Protein AF-A0A1W6B8W8-F1 (afdb_monomer_lite)

Structure (mmCIF, N/CA/C/O backbone):
data_AF-A0A1W6B8W8-F1
#
_entry.id   AF-A0A1W6B8W8-F1
#
loop_
_atom_site.group_PDB
_atom_site.id
_atom_site.type_symbol
_atom_site.label_atom_id
_atom_site.label_alt_id
_atom_site.label_comp_id
_atom_site.label_asym_id
_atom_site.label_entity_id
_atom_site.label_seq_id
_atom_site.pdbx_PDB_ins_code
_atom_site.Cartn_x
_atom_site.Cartn_y
_atom_site.Cartn_z
_atom_site.occupancy
_atom_site.B_iso_or_equiv
_atom_site.auth_seq_id
_atom_site.auth_comp_id
_atom_site.auth_asym_id
_atom_site.auth_atom_id
_atom_site.pdbx_PDB_model_num
ATOM 1 N N . MET A 1 1 ? -15.973 -15.545 9.897 1.00 48.28 1 MET A N 1
ATOM 2 C CA . MET A 1 1 ? -16.207 -14.155 9.452 1.00 48.28 1 MET A CA 1
ATOM 3 C C . MET A 1 1 ? -15.576 -14.072 8.077 1.00 48.28 1 MET A C 1
ATOM 5 O O . MET A 1 1 ? -14.405 -14.411 7.986 1.00 48.28 1 MET A O 1
ATOM 9 N N . ASP A 1 2 ? -16.343 -13.807 7.020 1.00 48.59 2 ASP A N 1
ATOM 10 C CA . ASP A 1 2 ? -15.779 -13.751 5.665 1.00 48.59 2 ASP A CA 1
ATOM 11 C C . ASP A 1 2 ? -14.979 -12.451 5.438 1.00 48.59 2 ASP A C 1
ATOM 13 O O . ASP A 1 2 ? -15.160 -11.458 6.153 1.00 48.59 2 ASP A O 1
ATOM 17 N N . LEU A 1 3 ? -14.070 -12.478 4.457 1.00 50.94 3 LEU A N 1
ATOM 18 C CA . LEU A 1 3 ? -13.176 -11.369 4.100 1.00 50.94 3 LEU A CA 1
ATOM 19 C C . LEU A 1 3 ? -13.960 -10.084 3.762 1.00 50.94 3 LEU A C 1
ATOM 21 O O . LEU A 1 3 ? -13.558 -8.987 4.136 1.00 50.94 3 LEU A O 1
ATOM 25 N N . LEU A 1 4 ? -15.131 -10.219 3.130 1.00 56.22 4 LEU A N 1
ATOM 26 C CA . LEU A 1 4 ? -16.011 -9.108 2.746 1.00 56.22 4 LEU A CA 1
ATOM 27 C C . LEU A 1 4 ? -16.617 -8.387 3.958 1.00 56.22 4 LEU A C 1
ATOM 29 O O . LEU A 1 4 ? -16.705 -7.159 3.988 1.00 56.22 4 LEU A O 1
ATOM 33 N N . THR A 1 5 ? -17.022 -9.139 4.976 1.00 55.16 5 THR A N 1
ATOM 34 C CA . THR A 1 5 ? -17.569 -8.616 6.230 1.00 55.16 5 THR A CA 1
ATOM 35 C C . THR A 1 5 ? -16.480 -7.915 7.036 1.00 55.16 5 THR A C 1
ATOM 37 O O . THR A 1 5 ? -16.725 -6.860 7.624 1.00 55.16 5 THR A O 1
ATOM 40 N N . PHE A 1 6 ? -15.261 -8.456 7.015 1.00 55.84 6 PHE A N 1
ATOM 41 C CA . PHE A 1 6 ? -14.096 -7.861 7.664 1.00 55.84 6 PHE A CA 1
ATOM 42 C C . PHE A 1 6 ? -13.678 -6.536 7.000 1.00 55.84 6 PHE A C 1
ATOM 44 O O . PHE A 1 6 ? -13.584 -5.512 7.683 1.00 55.84 6 PHE A O 1
ATOM 51 N N . LEU A 1 7 ? -13.572 -6.514 5.665 1.00 60.78 7 LEU A N 1
ATOM 52 C CA . LEU A 1 7 ? -13.282 -5.311 4.875 1.00 60.78 7 LEU A CA 1
ATOM 53 C C . LEU A 1 7 ? -14.327 -4.206 5.092 1.00 60.78 7 LEU A C 1
ATOM 55 O O . LEU A 1 7 ? -13.969 -3.038 5.231 1.00 60.78 7 LEU A O 1
ATOM 59 N N . ARG A 1 8 ? -15.618 -4.554 5.204 1.00 63.81 8 ARG A N 1
ATOM 60 C CA . ARG A 1 8 ? -16.693 -3.579 5.474 1.00 63.81 8 ARG A CA 1
ATOM 61 C C . ARG A 1 8 ? -16.568 -2.909 6.842 1.00 63.81 8 ARG A C 1
ATOM 63 O O . ARG A 1 8 ? -16.759 -1.699 6.941 1.00 63.81 8 ARG A O 1
ATOM 70 N N . ILE A 1 9 ? -16.251 -3.666 7.893 1.00 62.38 9 ILE A N 1
ATOM 71 C CA . ILE A 1 9 ? -16.093 -3.119 9.253 1.00 62.38 9 ILE A CA 1
ATOM 72 C C . ILE A 1 9 ? -14.880 -2.187 9.312 1.00 62.38 9 ILE A C 1
ATOM 74 O O . ILE A 1 9 ? -14.945 -1.105 9.899 1.00 62.38 9 ILE A O 1
ATOM 78 N N . PHE A 1 10 ? -13.784 -2.585 8.671 1.00 71.81 10 PHE A N 1
ATOM 79 C CA . PHE A 1 10 ? -12.569 -1.787 8.598 1.00 71.81 10 PHE A CA 1
ATOM 80 C C . PHE A 1 10 ? -12.755 -0.500 7.777 1.00 71.81 10 PHE A C 1
ATOM 82 O O . PHE A 1 10 ? -12.377 0.573 8.244 1.00 71.81 10 PHE A O 1
ATOM 89 N N . HIS A 1 11 ? -13.418 -0.576 6.622 1.00 73.69 11 HIS A N 1
ATOM 90 C CA . HIS A 1 11 ? -13.757 0.582 5.791 1.00 73.69 11 HIS A CA 1
ATOM 91 C C . HIS A 1 11 ? -14.532 1.650 6.579 1.00 73.69 11 HIS A C 1
ATOM 93 O O . HIS A 1 11 ? -14.208 2.838 6.523 1.00 73.69 11 HIS A O 1
ATOM 99 N N . VAL A 1 12 ? -15.510 1.233 7.394 1.00 77.31 12 VAL A N 1
ATOM 100 C CA . VAL A 1 12 ? -16.237 2.148 8.288 1.00 77.31 12 VAL A CA 1
ATOM 101 C C . VAL A 1 12 ? -15.289 2.783 9.307 1.00 77.31 12 VAL A C 1
ATOM 103 O O . VAL A 1 12 ? -15.322 3.997 9.494 1.00 77.31 12 VAL A O 1
ATOM 106 N N . LEU A 1 13 ? -14.408 2.000 9.936 1.00 81.00 13 LEU A N 1
ATOM 107 C CA . LEU A 1 13 ? -13.454 2.531 10.913 1.00 81.00 13 LEU A CA 1
ATOM 108 C C . LEU A 1 13 ? -12.486 3.537 10.284 1.00 81.00 13 LEU A C 1
ATOM 110 O O . LEU A 1 13 ? -12.304 4.611 10.852 1.00 81.00 13 LEU A O 1
ATOM 114 N N . PHE A 1 14 ? -11.917 3.239 9.115 1.00 86.69 14 PHE A N 1
ATOM 115 C CA . PHE A 1 14 ? -11.006 4.145 8.415 1.00 86.69 14 PHE A CA 1
ATOM 116 C C . PHE A 1 14 ? -11.683 5.487 8.105 1.00 86.69 14 PHE A C 1
ATOM 118 O O . PHE A 1 14 ? -11.134 6.541 8.422 1.00 86.69 14 PHE A O 1
ATOM 125 N N . LYS A 1 15 ? -12.926 5.455 7.603 1.00 85.94 15 LYS A N 1
ATOM 126 C CA . LYS A 1 15 ? -13.726 6.656 7.309 1.00 85.94 15 LYS A CA 1
ATOM 127 C C . LYS A 1 15 ? -14.048 7.512 8.532 1.00 85.94 15 LYS A C 1
ATOM 129 O O . LYS A 1 15 ? -14.209 8.720 8.393 1.00 85.94 15 LYS A O 1
ATOM 134 N N . THR A 1 16 ? -14.152 6.909 9.717 1.00 86.88 16 THR A N 1
ATOM 135 C CA . THR A 1 16 ? -14.433 7.649 10.963 1.00 86.88 16 THR A CA 1
ATOM 136 C C . THR A 1 16 ? -13.213 8.359 11.548 1.00 86.88 16 THR A C 1
ATOM 138 O O . THR A 1 16 ? -13.361 9.183 12.450 1.00 86.88 16 THR A O 1
ATOM 141 N N . LEU A 1 17 ? -12.003 8.051 11.070 1.00 89.62 17 LEU A N 1
ATOM 142 C CA . LEU A 1 17 ? -10.793 8.732 11.522 1.00 89.62 17 LEU A CA 1
ATOM 143 C C . LEU A 1 17 ? -10.728 10.153 10.939 1.00 89.62 17 LEU A C 1
ATOM 145 O O . LEU A 1 17 ? -11.156 10.355 9.803 1.00 89.62 17 LEU A O 1
ATOM 149 N N . PRO A 1 18 ? -10.135 11.130 11.648 1.00 91.69 18 PRO A N 1
ATOM 150 C CA . PRO A 1 18 ? -9.820 12.431 11.064 1.00 91.69 18 PRO A CA 1
ATOM 151 C C . PRO A 1 18 ? -8.978 12.284 9.792 1.00 91.69 18 PRO A C 1
ATOM 153 O O . PRO A 1 18 ? -8.102 11.419 9.730 1.00 91.69 18 PRO A O 1
ATOM 156 N N . GLU A 1 19 ? -9.187 13.149 8.802 1.00 90.44 19 GLU A N 1
ATOM 157 C CA . GLU A 1 19 ? -8.468 13.094 7.520 1.00 90.44 19 GLU A CA 1
ATOM 158 C C . GLU A 1 19 ? -6.941 13.129 7.692 1.00 90.44 19 GLU A C 1
ATOM 160 O O . GLU A 1 19 ? -6.217 12.399 7.018 1.00 90.44 19 GLU A O 1
ATOM 165 N N . GLU A 1 20 ? -6.442 13.904 8.655 1.00 93.75 20 GLU A N 1
ATOM 166 C CA . GLU A 1 20 ? -5.023 13.922 9.022 1.00 93.75 20 GLU A CA 1
ATOM 167 C C . GLU A 1 20 ? -4.512 12.524 9.422 1.00 93.75 20 GLU A C 1
ATOM 169 O O . GLU A 1 20 ? -3.428 12.104 9.023 1.00 93.75 20 GLU A O 1
ATOM 174 N N . LYS A 1 21 ? -5.305 11.772 10.195 1.00 93.38 21 LYS A N 1
ATOM 175 C CA . LYS A 1 21 ? -4.963 10.410 10.623 1.00 93.38 21 LYS A CA 1
ATOM 176 C C . LYS A 1 21 ? -5.049 9.423 9.469 1.00 93.38 21 LYS A C 1
ATOM 178 O O . LYS A 1 21 ? -4.174 8.572 9.364 1.00 93.38 21 LYS A O 1
ATOM 183 N N . GLN A 1 22 ? -6.057 9.553 8.607 1.00 93.19 22 GLN A N 1
ATOM 184 C CA . GLN A 1 22 ? -6.170 8.737 7.397 1.00 93.19 22 GLN A CA 1
ATOM 185 C C . GLN A 1 22 ? -4.934 8.912 6.507 1.00 93.19 22 GLN A C 1
ATOM 187 O O . GLN A 1 22 ? -4.312 7.922 6.136 1.00 93.19 22 GLN A O 1
ATOM 192 N N . ASN A 1 23 ? -4.527 10.159 6.245 1.00 94.69 23 ASN A N 1
ATOM 193 C CA . ASN A 1 23 ? -3.318 10.458 5.477 1.00 94.69 23 ASN A CA 1
ATOM 194 C C . ASN A 1 23 ? -2.070 9.859 6.130 1.00 94.69 23 ASN A C 1
ATOM 196 O O . ASN A 1 23 ? -1.354 9.123 5.469 1.00 94.69 23 ASN A O 1
ATOM 200 N N . LYS A 1 24 ? -1.865 10.057 7.439 1.00 96.12 24 LYS A N 1
ATOM 201 C CA . LYS A 1 24 ? -0.707 9.482 8.148 1.00 96.12 24 LYS A CA 1
ATOM 202 C C . LYS A 1 24 ? -0.653 7.955 8.091 1.00 96.12 24 LYS A C 1
ATOM 204 O O . LYS A 1 24 ? 0.435 7.391 8.064 1.00 96.12 24 LYS A O 1
ATOM 209 N N . ILE A 1 25 ? -1.804 7.280 8.106 1.00 94.94 25 ILE A N 1
ATOM 210 C CA . ILE A 1 25 ? -1.863 5.822 7.936 1.00 94.94 25 ILE A CA 1
ATOM 211 C C . ILE A 1 25 ? -1.395 5.451 6.530 1.00 94.94 25 ILE A C 1
ATOM 213 O O . ILE A 1 25 ? -0.528 4.595 6.393 1.00 94.94 25 ILE A O 1
ATOM 217 N N . VAL A 1 26 ? -1.927 6.121 5.506 1.00 95.44 26 VAL A N 1
ATOM 218 C CA . VAL A 1 26 ? -1.552 5.891 4.106 1.00 95.44 26 VAL A CA 1
ATOM 219 C C . VAL A 1 26 ? -0.068 6.168 3.869 1.00 95.44 26 VAL A C 1
ATOM 221 O O . VAL A 1 26 ? 0.613 5.350 3.259 1.00 95.44 26 VAL A O 1
ATOM 224 N N . ASP A 1 27 ? 0.461 7.251 4.431 1.00 96.56 27 ASP A N 1
ATOM 225 C CA . ASP A 1 27 ? 1.872 7.611 4.307 1.00 96.56 27 ASP A CA 1
ATOM 226 C C . ASP A 1 27 ? 2.780 6.523 4.920 1.00 96.56 27 ASP A C 1
ATOM 228 O O . ASP A 1 27 ? 3.793 6.164 4.328 1.00 96.56 27 ASP A O 1
ATOM 232 N N . LYS A 1 28 ? 2.391 5.902 6.047 1.00 97.12 28 LYS A N 1
ATOM 233 C CA . LYS A 1 28 ? 3.156 4.786 6.646 1.00 97.12 28 LYS A CA 1
ATOM 234 C C . LYS A 1 28 ? 3.179 3.529 5.782 1.00 97.12 28 LYS A C 1
ATOM 236 O O . LYS A 1 28 ? 4.172 2.802 5.769 1.00 97.12 28 LYS A O 1
ATOM 241 N N . ILE A 1 29 ? 2.097 3.270 5.060 1.00 96.38 29 ILE A N 1
ATOM 242 C CA . ILE A 1 29 ? 2.045 2.171 4.095 1.00 96.38 29 ILE A CA 1
ATOM 243 C C . ILE A 1 29 ? 2.981 2.488 2.923 1.00 96.38 29 ILE A C 1
ATOM 245 O O . ILE A 1 29 ? 3.821 1.666 2.577 1.00 96.38 29 ILE A O 1
ATOM 249 N N . ILE A 1 30 ? 2.882 3.692 2.362 1.00 97.44 30 ILE A N 1
ATOM 250 C CA . ILE A 1 30 ? 3.708 4.149 1.238 1.00 97.44 30 ILE A CA 1
ATOM 251 C C . ILE A 1 30 ? 5.203 4.092 1.576 1.00 97.44 30 ILE A C 1
ATOM 253 O O . ILE A 1 30 ? 5.984 3.574 0.783 1.00 97.44 30 ILE A O 1
ATOM 257 N N . GLU A 1 31 ? 5.598 4.531 2.775 1.00 96.75 31 GLU A N 1
ATOM 258 C CA . GLU A 1 31 ? 6.980 4.420 3.266 1.00 96.75 31 GLU A CA 1
ATOM 259 C C . GLU A 1 31 ? 7.493 2.969 3.233 1.00 96.75 31 GLU A C 1
ATOM 261 O O . GLU A 1 31 ? 8.660 2.725 2.931 1.00 96.75 31 GLU A O 1
ATOM 266 N N . THR A 1 32 ? 6.616 1.995 3.497 1.00 97.06 32 THR A N 1
ATOM 267 C CA . THR A 1 32 ? 6.952 0.561 3.434 1.00 97.06 32 THR A CA 1
ATOM 268 C C . THR A 1 32 ? 7.210 0.105 1.991 1.00 97.06 32 THR A C 1
ATOM 270 O O . THR A 1 32 ? 8.003 -0.806 1.762 1.00 97.06 32 THR A O 1
ATOM 273 N N . PHE A 1 33 ? 6.581 0.759 1.012 1.00 97.62 33 PHE A N 1
ATOM 274 C CA . PHE A 1 33 ? 6.680 0.444 -0.415 1.00 97.62 33 PHE A CA 1
ATOM 275 C C . PHE A 1 33 ? 7.776 1.213 -1.161 1.00 97.62 33 PHE A C 1
ATOM 277 O O . PHE A 1 33 ? 8.030 0.904 -2.323 1.00 97.62 33 PHE A O 1
ATOM 284 N N . PHE A 1 34 ? 8.490 2.158 -0.542 1.00 96.56 34 PHE A N 1
ATOM 285 C CA . PHE A 1 34 ? 9.564 2.887 -1.235 1.00 96.56 34 PHE A CA 1
ATOM 286 C C . PHE A 1 34 ? 10.609 1.952 -1.860 1.00 96.56 34 PHE A C 1
ATOM 288 O O . PHE A 1 34 ? 10.934 2.089 -3.039 1.00 96.56 34 PHE A O 1
ATOM 295 N N . SER A 1 35 ? 11.065 0.937 -1.117 1.00 95.00 35 SER A N 1
ATOM 296 C CA . SER A 1 35 ? 11.992 -0.070 -1.652 1.00 95.00 35 SER A CA 1
ATOM 297 C C . SER A 1 35 ? 11.369 -0.938 -2.745 1.00 95.00 35 SER A C 1
ATOM 299 O O . SER A 1 35 ? 12.082 -1.405 -3.629 1.00 95.00 35 SER A O 1
ATOM 301 N N . VAL A 1 36 ? 10.050 -1.146 -2.704 1.00 97.25 36 VAL A N 1
ATOM 302 C CA . VAL A 1 36 ? 9.304 -1.889 -3.729 1.00 97.25 36 VAL A CA 1
ATOM 303 C C . VAL A 1 36 ? 9.294 -1.109 -5.037 1.00 97.25 36 VAL A C 1
ATOM 305 O O . VAL A 1 36 ? 9.615 -1.669 -6.081 1.00 97.25 36 VAL A O 1
ATOM 308 N N . PHE A 1 37 ? 8.999 0.192 -4.989 1.00 97.06 37 PHE A N 1
ATOM 309 C CA . PHE A 1 37 ? 8.986 1.045 -6.177 1.00 97.06 37 PHE A CA 1
ATOM 310 C C . PHE A 1 37 ? 10.372 1.135 -6.823 1.00 97.06 37 PHE A C 1
ATOM 312 O O . PHE A 1 37 ? 10.499 0.887 -8.024 1.00 97.06 37 PHE A O 1
ATOM 319 N N . SER A 1 38 ? 11.420 1.381 -6.030 1.00 95.56 38 SER A N 1
ATOM 3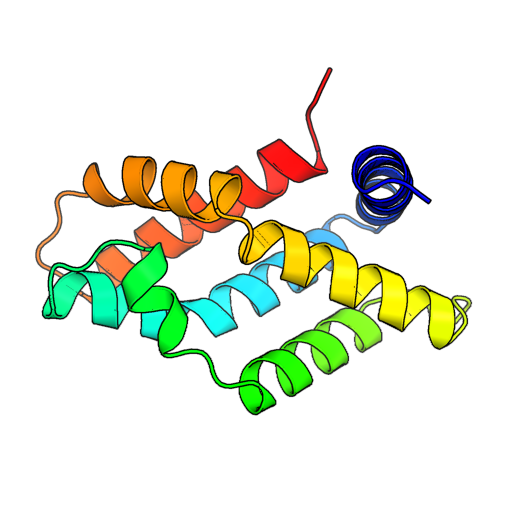20 C CA . SER A 1 38 ? 12.805 1.345 -6.522 1.00 95.56 38 SER A CA 1
ATOM 321 C C . SER A 1 38 ? 13.154 -0.006 -7.150 1.00 95.56 38 SER A C 1
ATOM 323 O O . SER A 1 38 ? 13.684 -0.064 -8.261 1.00 95.56 38 SER A O 1
ATOM 325 N N . ARG A 1 39 ? 12.816 -1.119 -6.483 1.00 95.12 39 ARG A N 1
ATOM 326 C CA . ARG A 1 39 ? 13.086 -2.469 -6.994 1.00 95.12 39 ARG A CA 1
ATOM 327 C C . ARG A 1 39 ? 12.363 -2.738 -8.312 1.00 95.12 39 ARG A C 1
ATOM 329 O O . ARG A 1 39 ? 13.013 -3.146 -9.272 1.00 95.12 39 ARG A O 1
ATOM 336 N N . LYS A 1 40 ? 11.059 -2.453 -8.384 1.00 94.38 40 LYS A N 1
ATOM 337 C CA . LYS A 1 40 ? 10.251 -2.618 -9.599 1.00 94.38 40 LYS A CA 1
ATOM 338 C C . LYS A 1 40 ? 10.890 -1.905 -10.791 1.00 94.38 40 LYS A C 1
ATOM 340 O O . LYS A 1 40 ? 11.038 -2.512 -11.849 1.00 94.38 40 LYS A O 1
ATOM 345 N N . LYS A 1 41 ? 11.316 -0.648 -10.620 1.00 92.62 41 LYS A N 1
ATOM 346 C CA . LYS A 1 41 ? 11.969 0.130 -11.687 1.00 92.62 41 LYS A CA 1
ATOM 347 C C . LYS A 1 41 ? 13.280 -0.511 -12.148 1.00 92.62 41 LYS A C 1
ATOM 349 O O . LYS A 1 41 ? 1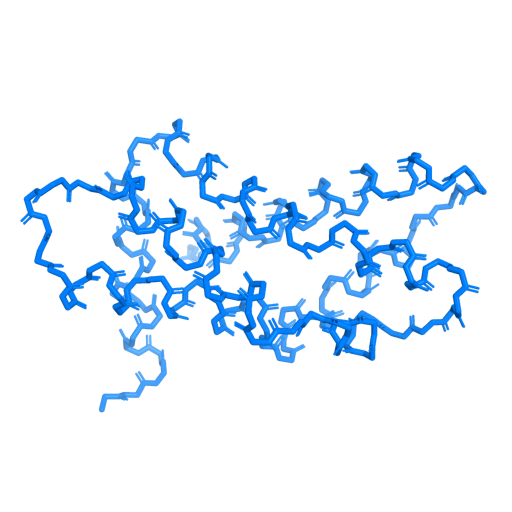3.509 -0.652 -13.347 1.00 92.62 41 LYS A O 1
ATOM 354 N N . ASN A 1 42 ? 14.129 -0.890 -11.195 1.00 92.12 42 ASN A N 1
ATOM 355 C CA . ASN A 1 42 ? 15.500 -1.321 -11.468 1.00 92.12 42 ASN A CA 1
ATOM 356 C C . ASN A 1 42 ? 15.582 -2.758 -12.003 1.00 92.12 42 ASN A C 1
ATOM 358 O O . ASN A 1 42 ? 16.429 -3.051 -12.846 1.00 92.12 42 ASN A O 1
ATOM 362 N N . VAL A 1 43 ? 14.693 -3.642 -11.546 1.00 93.19 43 VAL A N 1
ATOM 363 C CA . VAL A 1 43 ? 14.673 -5.067 -11.924 1.00 93.19 43 VAL A CA 1
ATOM 364 C C . VAL A 1 43 ? 13.635 -5.362 -13.018 1.00 93.19 43 VAL A C 1
ATOM 366 O O . VAL A 1 43 ? 13.715 -6.397 -13.670 1.00 93.19 43 VAL A O 1
ATOM 369 N N . LYS A 1 44 ? 12.719 -4.422 -13.300 1.00 88.25 44 LYS A N 1
ATOM 370 C CA . LYS A 1 44 ? 11.610 -4.569 -14.267 1.00 88.25 44 LYS A CA 1
ATOM 371 C C . LYS A 1 44 ? 10.656 -5.719 -13.921 1.00 88.25 44 LYS A C 1
ATOM 373 O O . LYS A 1 44 ? 10.179 -6.427 -14.801 1.00 88.25 44 LYS A O 1
ATOM 378 N N . GLU A 1 45 ? 10.392 -5.878 -12.632 1.00 91.94 45 GLU A N 1
ATOM 379 C CA . GLU A 1 45 ? 9.462 -6.862 -12.074 1.00 91.94 45 GLU A CA 1
ATOM 380 C C . GLU A 1 45 ? 8.018 -6.319 -12.048 1.00 91.94 45 GLU A C 1
ATOM 382 O O . GLU A 1 45 ? 7.755 -5.118 -12.211 1.00 91.94 45 GLU A O 1
ATOM 387 N N . THR A 1 46 ? 7.059 -7.208 -11.813 1.00 95.50 46 THR A N 1
ATOM 388 C CA . THR A 1 46 ? 5.705 -6.824 -11.400 1.00 95.50 46 THR A CA 1
ATOM 389 C C . THR A 1 46 ? 5.721 -6.253 -9.980 1.00 95.50 46 THR A C 1
ATOM 391 O O . THR A 1 46 ? 6.626 -6.513 -9.184 1.00 95.50 46 THR A O 1
ATOM 394 N N . MET A 1 47 ? 4.696 -5.481 -9.621 1.00 96.56 47 MET A N 1
ATOM 395 C CA . MET A 1 47 ? 4.524 -4.968 -8.260 1.00 96.56 47 MET A CA 1
ATOM 396 C C . MET A 1 47 ? 4.433 -6.101 -7.231 1.00 96.56 47 MET A C 1
ATOM 398 O O . MET A 1 47 ? 4.903 -5.945 -6.107 1.00 96.56 47 MET A O 1
ATOM 402 N N . GLN A 1 48 ? 3.867 -7.245 -7.624 1.00 95.94 48 GLN A N 1
ATOM 403 C CA . GLN A 1 48 ? 3.750 -8.422 -6.770 1.00 95.94 48 GLN A CA 1
ATOM 404 C C . GLN A 1 48 ? 5.119 -9.022 -6.435 1.00 95.94 48 GLN A C 1
ATOM 406 O O . GLN A 1 48 ? 5.429 -9.193 -5.261 1.00 95.94 48 GLN A O 1
ATOM 411 N N . GLU A 1 49 ? 5.958 -9.262 -7.443 1.00 96.69 49 GLU A N 1
ATOM 412 C CA . GLU A 1 49 ? 7.327 -9.765 -7.254 1.00 96.69 49 GLU A CA 1
ATOM 413 C C . GLU A 1 49 ? 8.185 -8.766 -6.462 1.00 96.69 49 GLU A C 1
ATOM 415 O O . GLU A 1 49 ? 8.894 -9.133 -5.524 1.00 96.69 49 GLU A O 1
ATOM 420 N N . ALA A 1 50 ? 8.082 -7.473 -6.782 1.00 96.31 50 ALA A N 1
ATOM 421 C CA . ALA A 1 50 ? 8.842 -6.445 -6.084 1.00 96.31 50 ALA A CA 1
ATOM 422 C C . ALA A 1 50 ? 8.439 -6.329 -4.600 1.00 96.31 50 ALA A C 1
ATOM 424 O O . ALA A 1 50 ? 9.293 -6.031 -3.760 1.00 96.31 50 ALA A O 1
ATOM 425 N N . ALA A 1 51 ? 7.165 -6.571 -4.260 1.00 96.38 51 ALA A N 1
ATOM 426 C CA . ALA A 1 51 ? 6.651 -6.499 -2.891 1.00 96.38 51 ALA A CA 1
ATOM 427 C C . ALA A 1 51 ? 7.211 -7.597 -1.971 1.00 96.38 51 ALA A C 1
ATOM 429 O O . ALA A 1 51 ? 7.254 -7.402 -0.754 1.00 96.38 51 ALA A O 1
ATOM 430 N N . GLU A 1 52 ? 7.724 -8.700 -2.525 1.00 95.31 52 GLU A N 1
ATOM 431 C CA . GLU A 1 52 ? 8.350 -9.785 -1.754 1.00 95.31 52 GLU A CA 1
ATOM 432 C C . GLU A 1 52 ? 9.610 -9.337 -0.994 1.00 95.31 52 GLU A C 1
ATOM 434 O O . GLU A 1 52 ? 10.044 -10.007 -0.057 1.00 95.31 52 GLU A O 1
ATOM 439 N N . ILE A 1 53 ? 10.196 -8.185 -1.350 1.00 96.12 53 ILE A N 1
ATOM 440 C CA . ILE A 1 53 ? 11.315 -7.606 -0.593 1.00 96.12 53 ILE A CA 1
ATOM 441 C C . ILE A 1 53 ? 10.906 -7.150 0.816 1.00 96.12 53 ILE A C 1
ATOM 443 O O . ILE A 1 53 ? 11.773 -7.002 1.680 1.00 96.12 53 ILE A O 1
ATOM 447 N N . ILE A 1 54 ? 9.614 -6.896 1.061 1.00 96.38 54 ILE A N 1
ATOM 448 C CA . ILE A 1 54 ? 9.155 -6.404 2.358 1.00 96.38 54 ILE A CA 1
ATOM 449 C C . ILE A 1 54 ? 9.168 -7.553 3.367 1.00 96.38 54 ILE A C 1
ATOM 451 O O . ILE A 1 54 ? 8.376 -8.492 3.315 1.00 96.38 54 ILE A O 1
ATOM 455 N N . THR A 1 55 ? 10.057 -7.440 4.346 1.00 95.94 55 THR A N 1
ATOM 456 C CA . THR A 1 55 ? 10.222 -8.442 5.400 1.00 95.94 55 THR A CA 1
ATOM 457 C C . THR A 1 55 ? 9.069 -8.422 6.414 1.00 95.94 55 THR A C 1
ATOM 459 O O . THR A 1 55 ? 8.474 -7.367 6.667 1.00 95.94 55 THR A O 1
ATOM 462 N N . PRO A 1 56 ? 8.808 -9.543 7.118 1.00 94.75 56 PRO A N 1
ATOM 463 C CA . PRO A 1 56 ? 7.861 -9.565 8.236 1.00 94.75 56 PRO A CA 1
ATOM 464 C C . PRO A 1 56 ? 8.170 -8.519 9.318 1.00 94.75 56 PRO A C 1
ATOM 466 O O . PRO A 1 56 ? 7.263 -7.967 9.935 1.00 94.75 56 PRO A O 1
ATOM 469 N N . THR A 1 57 ? 9.451 -8.203 9.533 1.00 95.88 57 THR A N 1
ATOM 470 C CA . THR A 1 57 ? 9.882 -7.170 10.482 1.00 95.88 57 THR A CA 1
ATOM 471 C C . THR A 1 57 ? 9.452 -5.770 10.044 1.00 95.88 57 THR A C 1
ATOM 473 O O . THR A 1 57 ? 8.957 -5.008 10.874 1.00 95.88 57 THR A O 1
ATOM 476 N N . GLN A 1 58 ? 9.583 -5.432 8.756 1.00 95.62 58 GLN A N 1
ATOM 477 C CA . GLN A 1 58 ? 9.085 -4.159 8.221 1.00 95.62 58 GLN A CA 1
ATOM 478 C C . GLN A 1 58 ? 7.567 -4.057 8.375 1.00 95.62 58 GLN A C 1
ATOM 480 O O . GLN A 1 58 ? 7.081 -3.053 8.891 1.00 95.62 58 GLN A O 1
ATOM 485 N N . TRP A 1 59 ? 6.830 -5.125 8.055 1.00 95.25 59 TRP A N 1
ATOM 486 C CA . TRP A 1 59 ? 5.387 -5.174 8.303 1.00 95.25 59 TRP A CA 1
ATOM 487 C C . TRP A 1 59 ? 5.026 -5.002 9.778 1.00 95.25 59 TRP A C 1
ATOM 489 O O . TRP A 1 59 ? 4.069 -4.296 10.101 1.00 95.25 59 TRP A O 1
ATOM 499 N N . GLY A 1 60 ? 5.818 -5.579 10.685 1.00 95.06 60 GLY A N 1
ATOM 500 C CA . GLY A 1 60 ? 5.683 -5.375 12.125 1.00 95.06 60 GLY A C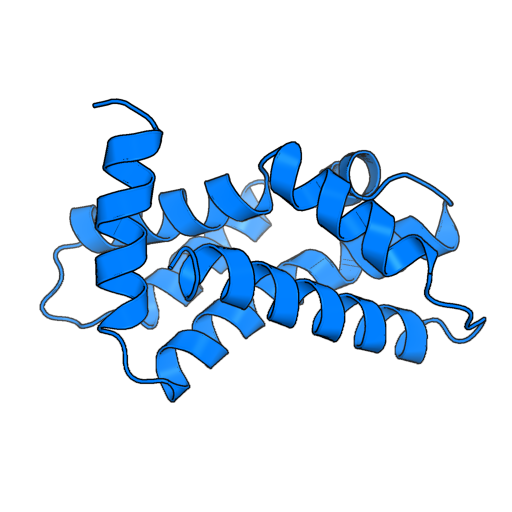A 1
ATOM 501 C C . GLY A 1 60 ? 5.819 -3.904 12.528 1.00 95.06 60 GLY A C 1
ATOM 502 O O . GLY A 1 60 ? 4.964 -3.385 13.249 1.00 95.06 60 GLY A O 1
ATOM 503 N N . TYR A 1 61 ? 6.840 -3.203 12.025 1.00 95.62 61 TYR A N 1
ATOM 504 C CA . TYR A 1 61 ? 7.019 -1.771 12.292 1.00 95.62 61 TYR A CA 1
ATOM 505 C C . TYR A 1 61 ? 5.872 -0.925 11.737 1.00 95.62 61 TYR A C 1
ATOM 507 O O . TYR A 1 61 ? 5.356 -0.055 12.445 1.00 95.62 61 TYR A O 1
ATOM 515 N N . THR A 1 62 ? 5.421 -1.215 10.518 1.00 95.44 62 THR A N 1
ATOM 516 C CA . THR A 1 62 ? 4.288 -0.528 9.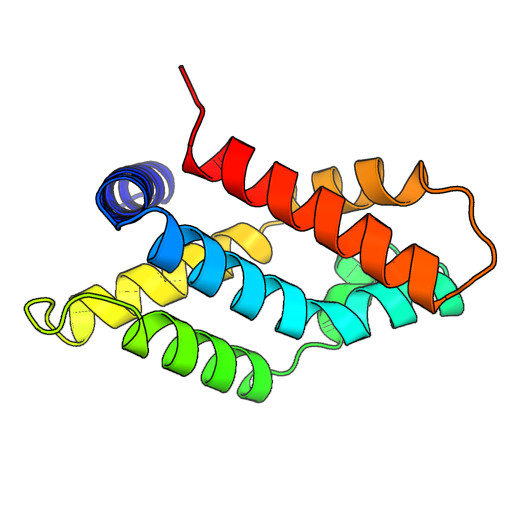886 1.00 95.44 62 THR A CA 1
ATOM 517 C C . THR A 1 62 ? 2.996 -0.750 10.668 1.00 95.44 62 THR A C 1
ATOM 519 O O . THR A 1 62 ? 2.286 0.211 10.970 1.00 95.44 62 THR A O 1
ATOM 522 N N . SER A 1 63 ? 2.727 -1.987 11.093 1.00 94.75 63 SER A N 1
ATOM 523 C CA . SER A 1 63 ? 1.568 -2.333 11.923 1.00 94.75 63 SER A CA 1
ATOM 524 C C . SER A 1 63 ? 1.566 -1.555 13.243 1.00 94.75 63 SER A C 1
ATOM 526 O O . SER A 1 63 ? 0.565 -0.925 13.592 1.00 94.75 63 SER A O 1
ATOM 528 N N . ILE A 1 64 ? 2.704 -1.504 13.946 1.00 94.50 64 ILE A N 1
ATOM 529 C CA . ILE A 1 64 ? 2.844 -0.739 15.196 1.00 94.50 64 ILE A CA 1
ATOM 530 C C . ILE A 1 64 ? 2.619 0.760 14.949 1.00 94.50 64 ILE A C 1
ATOM 532 O O . ILE A 1 64 ? 1.880 1.407 15.697 1.00 94.50 64 ILE A O 1
ATOM 536 N N . ALA A 1 65 ? 3.219 1.320 13.895 1.00 95.81 65 ALA A N 1
ATOM 537 C CA . ALA A 1 65 ? 3.086 2.735 13.568 1.00 95.81 65 ALA A CA 1
ATOM 538 C C . ALA A 1 65 ? 1.630 3.124 13.267 1.00 95.81 65 ALA A C 1
ATOM 540 O O . ALA A 1 65 ? 1.129 4.100 13.827 1.00 95.81 65 ALA A O 1
ATOM 541 N N . ILE A 1 66 ? 0.926 2.331 12.454 1.00 94.75 66 ILE A N 1
ATOM 542 C CA . ILE A 1 66 ? -0.499 2.529 12.156 1.00 94.75 66 ILE A CA 1
ATOM 543 C C . ILE A 1 66 ? -1.337 2.371 13.432 1.00 94.75 66 ILE A C 1
ATOM 545 O O . ILE A 1 66 ? -2.187 3.214 13.720 1.00 94.75 66 ILE A O 1
ATOM 549 N N . GLY A 1 67 ? -1.071 1.347 14.247 1.00 93.62 67 GLY A N 1
ATOM 550 C CA . GLY A 1 67 ? -1.778 1.110 15.508 1.00 93.62 67 GLY A CA 1
ATOM 551 C C . GLY A 1 67 ? -1.674 2.284 16.490 1.00 93.62 67 GLY A C 1
ATOM 552 O O . GLY A 1 67 ? -2.649 2.619 17.169 1.00 93.62 67 GLY A O 1
ATOM 553 N N . ASN A 1 68 ? -0.529 2.968 16.516 1.00 94.50 68 ASN A N 1
ATOM 554 C CA . ASN A 1 68 ? -0.303 4.164 17.334 1.00 94.50 68 ASN A CA 1
ATOM 555 C C . ASN A 1 68 ? -1.047 5.409 16.824 1.00 94.50 68 ASN A C 1
ATOM 557 O O . ASN A 1 68 ? -1.266 6.355 17.585 1.00 94.50 68 ASN A O 1
ATOM 561 N N . LEU A 1 69 ? -1.466 5.428 15.556 1.00 93.81 69 LEU A N 1
ATOM 562 C CA . LEU A 1 69 ? -2.273 6.515 15.004 1.00 93.81 69 LEU A CA 1
ATOM 563 C C . LEU A 1 69 ? -3.749 6.404 15.399 1.00 93.81 69 LEU A C 1
ATOM 565 O O . LEU A 1 69 ? -4.434 7.433 15.416 1.00 93.81 69 LEU A O 1
ATOM 569 N N . LEU A 1 70 ? -4.216 5.205 15.756 1.00 92.44 70 LEU A N 1
ATOM 570 C CA . LEU A 1 70 ? -5.601 4.933 16.135 1.00 92.44 70 LEU A CA 1
ATOM 571 C C . LEU A 1 70 ? -5.968 5.502 17.518 1.00 92.44 70 LEU A C 1
ATOM 573 O O . LEU A 1 70 ? -5.101 5.633 18.388 1.00 92.44 70 LEU A O 1
ATOM 577 N N . PRO A 1 71 ? -7.261 5.802 17.764 1.00 90.62 71 PRO A N 1
ATOM 578 C CA . PRO A 1 71 ? -7.727 6.315 19.049 1.00 90.62 71 PRO A CA 1
ATOM 579 C C . PRO A 1 71 ? -7.297 5.444 20.234 1.00 90.62 71 PRO A C 1
ATOM 581 O O . PRO A 1 71 ? -7.374 4.216 20.181 1.00 90.62 71 PRO A O 1
ATOM 584 N N . GLN A 1 72 ? -6.904 6.078 21.342 1.00 90.38 72 GLN A N 1
ATOM 585 C CA . GLN A 1 72 ? -6.523 5.357 22.566 1.00 90.38 72 GLN A CA 1
ATOM 586 C C . GLN A 1 72 ? -7.691 4.600 23.205 1.00 90.38 72 GLN A C 1
ATOM 588 O O . GLN A 1 72 ? -7.475 3.613 23.896 1.00 90.38 72 GLN A O 1
ATOM 593 N N . SER A 1 73 ? -8.929 5.010 22.919 1.00 89.81 73 SER A N 1
ATOM 594 C CA . SER A 1 73 ? -10.139 4.300 23.339 1.00 89.81 73 SER A CA 1
ATOM 595 C C . SER A 1 73 ? -10.330 2.946 22.645 1.00 89.81 73 SER A C 1
ATOM 597 O O . SER A 1 73 ? -11.161 2.151 23.080 1.00 89.81 73 SER A O 1
ATOM 599 N N . PHE A 1 74 ? -9.598 2.655 21.562 1.00 89.44 74 PHE A N 1
ATOM 600 C CA . PHE A 1 74 ? -9.654 1.343 20.922 1.00 89.44 74 PHE A CA 1
ATOM 601 C C . PHE A 1 74 ? -8.810 0.340 21.708 1.00 89.44 74 PHE A C 1
ATOM 603 O O . PHE A 1 74 ? -7.648 0.598 22.018 1.00 89.44 74 PHE A O 1
ATOM 610 N N . SER A 1 75 ? -9.380 -0.837 21.971 1.00 90.94 75 SER A N 1
ATOM 611 C CA . SER A 1 75 ? -8.644 -1.948 22.576 1.00 90.94 75 SER A CA 1
ATOM 612 C C . SER A 1 75 ? -7.490 -2.405 21.681 1.00 90.94 75 SER A C 1
ATOM 614 O O . SER A 1 75 ? -7.550 -2.264 20.457 1.00 90.94 75 SER A O 1
ATOM 616 N N . LEU A 1 76 ? -6.460 -3.009 22.282 1.00 90.62 76 LEU A N 1
ATOM 617 C CA . LEU A 1 76 ? -5.301 -3.532 21.550 1.00 90.62 76 LEU A CA 1
ATOM 618 C C . LEU A 1 76 ? -5.721 -4.484 20.419 1.00 90.62 76 LEU A C 1
ATOM 620 O O . LEU A 1 76 ? -5.304 -4.303 19.282 1.00 90.62 76 LEU A O 1
ATOM 624 N N . ASN A 1 77 ? -6.637 -5.414 20.705 1.00 89.12 77 ASN A N 1
ATOM 625 C CA . ASN A 1 77 ? -7.195 -6.339 19.712 1.00 89.12 77 ASN A CA 1
ATOM 626 C C . ASN A 1 77 ? -7.888 -5.605 18.547 1.00 89.12 77 ASN A C 1
ATOM 628 O O . ASN A 1 77 ? -7.773 -6.003 17.394 1.00 89.12 77 ASN A O 1
ATOM 632 N N . LYS A 1 78 ? -8.601 -4.503 18.821 1.00 88.44 78 LYS A N 1
ATOM 633 C CA . LYS A 1 78 ? -9.247 -3.708 17.767 1.00 88.44 78 LYS A CA 1
ATOM 634 C C . LYS A 1 78 ? -8.218 -2.977 16.903 1.00 88.44 78 LYS A C 1
ATOM 636 O O . LYS A 1 78 ? -8.399 -2.913 15.690 1.00 88.44 78 LYS A O 1
ATOM 641 N N . LYS A 1 79 ? -7.156 -2.443 17.515 1.00 91.56 79 LYS A N 1
ATOM 642 C CA . LYS A 1 79 ? -6.046 -1.808 16.790 1.00 91.56 79 LYS A CA 1
ATOM 643 C C . LYS A 1 79 ? -5.322 -2.821 15.904 1.00 91.56 79 LYS A C 1
ATOM 645 O O . LYS A 1 79 ? -5.135 -2.540 14.731 1.00 91.56 79 LYS A O 1
ATOM 650 N N . GLN A 1 80 ? -5.017 -4.000 16.442 1.00 90.62 80 GLN A N 1
ATOM 651 C CA . GLN A 1 80 ? -4.374 -5.091 15.713 1.00 90.62 80 GLN A CA 1
ATOM 652 C C . GLN A 1 80 ? -5.209 -5.553 14.511 1.00 90.62 80 GLN A C 1
ATOM 654 O O . GLN A 1 80 ? -4.715 -5.572 13.394 1.00 90.62 80 GLN A O 1
ATOM 659 N N . LYS A 1 81 ? -6.504 -5.829 14.700 1.00 88.50 81 LYS A N 1
ATOM 660 C CA . LYS A 1 81 ? -7.377 -6.226 13.582 1.00 88.50 81 LYS A CA 1
ATOM 661 C C . LYS A 1 81 ? -7.457 -5.163 12.493 1.00 88.50 81 LYS A C 1
ATOM 663 O O . LYS A 1 81 ? -7.514 -5.494 11.314 1.00 88.50 81 LYS A O 1
ATOM 668 N N . PHE A 1 82 ? -7.486 -3.886 12.880 1.00 90.00 82 PHE A N 1
ATOM 669 C CA . PHE A 1 82 ? -7.456 -2.788 11.920 1.00 90.00 82 PHE A CA 1
ATOM 670 C C . PHE A 1 82 ? -6.144 -2.784 11.133 1.00 90.00 82 PHE A C 1
ATOM 672 O O . PHE A 1 82 ? -6.185 -2.692 9.913 1.00 90.00 82 PHE A O 1
ATOM 679 N N . THR A 1 83 ? -4.992 -2.885 11.803 1.00 91.62 83 THR A N 1
ATOM 680 C CA . THR A 1 83 ? -3.686 -2.830 11.133 1.00 91.62 83 THR A CA 1
ATOM 681 C C . THR A 1 83 ? -3.471 -4.035 10.222 1.00 91.62 83 THR A C 1
ATOM 683 O O . THR A 1 83 ? -3.019 -3.850 9.098 1.00 91.62 83 THR A O 1
ATOM 686 N N . GLU A 1 84 ? -3.877 -5.230 10.653 1.00 90.19 84 GLU A N 1
ATOM 687 C CA . GLU A 1 84 ? -3.906 -6.442 9.823 1.00 90.19 84 GLU A CA 1
ATOM 688 C C . GLU A 1 84 ? -4.781 -6.232 8.581 1.00 90.19 84 GLU A C 1
ATOM 690 O O . GLU A 1 84 ? -4.308 -6.445 7.477 1.00 90.19 84 GLU A O 1
ATOM 695 N N . SER A 1 85 ? -5.993 -5.677 8.727 1.00 88.38 85 SER A N 1
ATOM 696 C CA . SER A 1 85 ? -6.876 -5.388 7.577 1.00 88.38 85 SER A CA 1
ATOM 697 C C . SER A 1 85 ? -6.235 -4.460 6.543 1.00 88.38 85 SER A C 1
ATOM 699 O O . SER A 1 85 ? -6.407 -4.646 5.341 1.00 88.38 85 SER A O 1
ATOM 701 N N . VAL A 1 86 ? -5.544 -3.416 7.015 1.00 89.88 86 VAL A N 1
ATOM 702 C CA . VAL A 1 86 ? -4.847 -2.454 6.150 1.00 89.88 86 VAL A CA 1
ATOM 703 C C . VAL A 1 86 ? -3.743 -3.160 5.372 1.00 89.88 86 VAL A C 1
ATOM 705 O O . VAL A 1 86 ? -3.614 -2.949 4.170 1.00 89.88 86 VAL A O 1
ATOM 708 N N . ILE A 1 87 ? -2.948 -3.972 6.070 1.00 92.50 87 ILE A N 1
ATOM 709 C CA . ILE A 1 87 ? -1.817 -4.697 5.495 1.00 92.50 87 ILE A CA 1
ATOM 710 C C . ILE A 1 87 ? -2.319 -5.744 4.495 1.00 92.50 87 ILE A C 1
ATOM 712 O O . ILE A 1 87 ? -1.841 -5.768 3.365 1.00 92.50 87 ILE A O 1
ATOM 716 N N . ASP A 1 88 ? -3.335 -6.524 4.860 1.00 91.06 88 ASP A N 1
ATOM 717 C CA . ASP A 1 88 ? -3.954 -7.529 3.994 1.00 91.06 88 ASP A CA 1
ATOM 718 C C . ASP A 1 88 ? -4.501 -6.904 2.704 1.00 91.06 88 ASP A C 1
ATOM 720 O O . ASP A 1 88 ? -4.335 -7.470 1.625 1.00 91.06 88 ASP A O 1
ATOM 724 N N . LEU A 1 89 ? -5.114 -5.713 2.784 1.00 91.19 89 LEU A N 1
ATOM 725 C CA . LEU A 1 89 ? -5.574 -4.994 1.595 1.00 91.19 89 LEU A CA 1
ATOM 726 C C . LEU A 1 89 ? -4.410 -4.699 0.645 1.00 91.19 89 LEU A C 1
ATOM 728 O O . LEU A 1 89 ? -4.495 -5.022 -0.537 1.00 91.19 89 LEU A O 1
ATOM 732 N N . VAL A 1 90 ? -3.336 -4.086 1.144 1.00 94.06 90 VAL A N 1
ATOM 733 C CA . VAL A 1 90 ? -2.226 -3.631 0.288 1.00 94.06 90 VAL A CA 1
ATOM 734 C C . VAL A 1 90 ? -1.314 -4.767 -0.174 1.00 94.06 90 VAL A C 1
ATOM 736 O O . VAL A 1 90 ? -0.535 -4.581 -1.103 1.00 94.06 90 VAL A O 1
ATOM 739 N N . GLN A 1 91 ? -1.415 -5.935 0.462 1.00 94.38 91 GLN A N 1
ATOM 740 C CA . GLN A 1 91 ? -0.779 -7.179 0.028 1.00 94.38 91 GLN A CA 1
ATOM 741 C C . GLN A 1 91 ? -1.666 -8.020 -0.897 1.00 94.38 91 GLN A C 1
ATOM 743 O O . GLN A 1 91 ? -1.188 -8.998 -1.469 1.00 94.38 91 GLN A O 1
ATOM 748 N N . SER A 1 92 ? -2.952 -7.686 -1.035 1.00 93.62 92 SER A N 1
ATOM 749 C CA . SER A 1 92 ? -3.865 -8.473 -1.860 1.00 93.62 92 SER A CA 1
ATOM 750 C C . SER A 1 92 ? -3.459 -8.440 -3.335 1.00 93.62 92 SER A C 1
ATOM 752 O O . SER A 1 92 ? -3.018 -7.413 -3.857 1.00 93.62 92 SER A O 1
ATOM 754 N N . GLU A 1 93 ? -3.656 -9.565 -4.027 1.00 94.06 93 GLU A N 1
ATOM 755 C CA . GLU A 1 93 ? -3.374 -9.683 -5.463 1.00 94.06 93 GLU A CA 1
ATOM 756 C C . GLU A 1 93 ? -4.133 -8.623 -6.277 1.00 94.06 93 GLU A C 1
ATOM 758 O O . GLU A 1 93 ? -3.566 -8.012 -7.179 1.00 94.06 93 GLU A O 1
ATOM 763 N N . GLU A 1 94 ? -5.394 -8.349 -5.918 1.00 93.12 94 GLU A N 1
ATOM 764 C CA . GLU A 1 94 ? -6.219 -7.317 -6.559 1.00 93.12 94 GLU A CA 1
ATOM 765 C C . GLU A 1 94 ? -5.572 -5.931 -6.446 1.00 93.12 94 GLU A C 1
ATOM 767 O O . GLU A 1 94 ? -5.417 -5.238 -7.452 1.00 93.12 94 GLU A O 1
ATOM 772 N N . PHE A 1 95 ? -5.140 -5.546 -5.240 1.00 95.31 95 PHE A N 1
ATOM 773 C CA . PHE A 1 95 ? -4.488 -4.260 -5.009 1.00 95.31 95 PHE A CA 1
ATOM 774 C C . PHE A 1 95 ? -3.157 -4.157 -5.760 1.00 95.31 95 PHE A C 1
ATOM 776 O O . PHE A 1 95 ? -2.913 -3.169 -6.452 1.00 95.31 95 PHE A O 1
ATOM 783 N N . LEU A 1 96 ? -2.299 -5.175 -5.650 1.00 97.50 96 LEU A N 1
ATOM 784 C CA . LEU A 1 96 ? -0.970 -5.160 -6.265 1.00 97.50 96 LEU A CA 1
ATOM 785 C C . LEU A 1 96 ? -1.047 -5.152 -7.793 1.00 97.50 96 LEU A C 1
ATOM 787 O O . LEU A 1 96 ? -0.255 -4.461 -8.429 1.00 97.50 96 LEU A O 1
ATOM 791 N N . LYS A 1 97 ? -2.016 -5.851 -8.390 1.00 97.06 97 LYS A N 1
ATOM 792 C CA . LYS A 1 97 ? -2.239 -5.864 -9.841 1.00 97.06 97 LYS A CA 1
ATOM 793 C C . LYS A 1 97 ? -2.750 -4.526 -10.375 1.00 97.06 97 LYS A C 1
ATOM 795 O O . LYS A 1 97 ? -2.305 -4.066 -11.430 1.00 97.06 97 LYS A O 1
ATOM 800 N N . GLU A 1 98 ? -3.673 -3.892 -9.659 1.00 97.56 98 GLU A N 1
ATOM 801 C CA . GLU A 1 98 ? -4.163 -2.559 -10.017 1.00 97.56 98 GLU A CA 1
ATOM 802 C C . GLU A 1 98 ? -3.045 -1.515 -9.876 1.00 97.56 98 GLU A C 1
ATOM 804 O O . GLU A 1 98 ? -2.827 -0.701 -10.775 1.00 97.56 98 GLU A O 1
ATOM 809 N N . LEU A 1 99 ? -2.262 -1.588 -8.796 1.00 97.94 99 LEU A N 1
ATOM 810 C CA . LEU A 1 99 ? -1.104 -0.722 -8.599 1.00 97.94 99 LEU A CA 1
ATOM 811 C C . LEU A 1 99 ? -0.026 -0.947 -9.671 1.00 97.94 99 LEU A C 1
ATOM 813 O O . LEU A 1 99 ? 0.561 0.016 -10.166 1.00 97.94 99 LEU A O 1
ATOM 817 N N . ASP A 1 100 ? 0.224 -2.195 -10.068 1.00 97.88 100 ASP A N 1
ATOM 818 C CA . ASP A 1 100 ? 1.132 -2.520 -11.171 1.00 97.88 100 ASP A CA 1
ATOM 819 C C . ASP A 1 100 ? 0.685 -1.848 -12.473 1.00 97.88 100 ASP A C 1
ATOM 821 O O . ASP A 1 100 ? 1.474 -1.164 -13.120 1.00 97.88 100 ASP A O 1
ATOM 825 N N . THR A 1 101 ? -0.605 -1.961 -12.801 1.00 97.75 101 THR A N 1
ATOM 826 C CA . THR A 1 101 ? -1.195 -1.354 -14.002 1.00 97.75 101 THR A CA 1
ATOM 827 C C . THR A 1 101 ? -0.976 0.157 -14.019 1.00 97.75 101 THR A C 1
ATOM 829 O O . THR A 1 101 ? -0.416 0.677 -14.982 1.00 97.75 101 THR A O 1
ATOM 832 N N . ARG A 1 102 ? -1.323 0.853 -12.929 1.00 97.50 102 ARG A N 1
ATOM 833 C CA . ARG A 1 102 ? -1.155 2.313 -12.809 1.00 97.50 102 ARG A CA 1
ATOM 834 C C . ARG A 1 102 ? 0.305 2.744 -12.884 1.00 97.50 102 ARG A C 1
ATOM 836 O O . ARG A 1 102 ? 0.638 3.728 -13.536 1.00 97.50 102 ARG A O 1
ATOM 843 N N . THR A 1 103 ? 1.198 2.008 -12.225 1.00 96.19 103 THR A N 1
ATOM 844 C CA . THR A 1 103 ? 2.624 2.366 -12.185 1.00 96.19 103 THR A CA 1
ATOM 845 C C . THR A 1 103 ? 3.350 2.068 -13.495 1.00 96.19 103 THR A C 1
ATOM 847 O O . THR A 1 103 ? 4.308 2.763 -13.820 1.00 96.19 103 THR A O 1
ATOM 850 N N . ASN A 1 104 ? 2.868 1.124 -14.308 1.00 95.06 104 ASN A N 1
ATOM 851 C CA . ASN A 1 104 ? 3.402 0.877 -15.652 1.00 95.06 104 ASN A CA 1
ATOM 852 C C . ASN A 1 104 ? 3.105 2.027 -16.641 1.00 95.06 104 ASN A C 1
ATOM 854 O O . ASN A 1 104 ? 3.770 2.136 -17.672 1.00 95.06 104 ASN A O 1
ATOM 858 N N . GLU A 1 105 ? 2.140 2.904 -16.344 1.00 95.00 105 GLU A N 1
ATOM 859 C CA . GLU A 1 105 ? 1.849 4.097 -17.155 1.00 95.00 105 GLU A CA 1
ATOM 860 C C . GLU A 1 105 ? 2.841 5.248 -16.911 1.00 95.00 105 GLU A C 1
ATOM 862 O O . GLU A 1 105 ? 2.914 6.193 -17.704 1.00 95.00 105 GLU A O 1
ATOM 867 N N . ILE A 1 106 ? 3.641 5.164 -15.844 1.00 95.38 106 ILE A N 1
ATOM 868 C CA . ILE A 1 106 ? 4.615 6.185 -15.465 1.00 95.38 106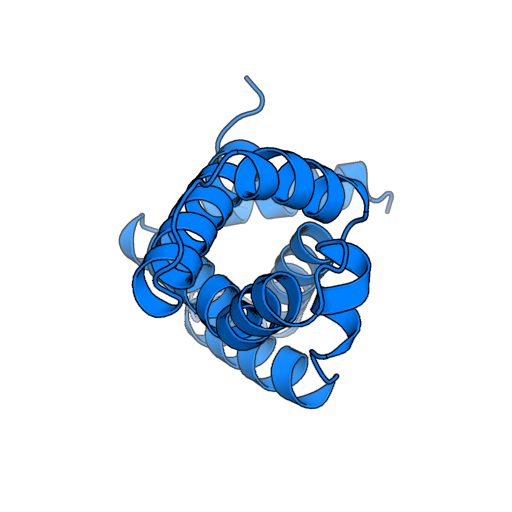 ILE A CA 1
ATOM 869 C C . ILE A 1 106 ? 5.824 6.145 -16.410 1.00 95.38 106 ILE A C 1
ATOM 871 O O . ILE A 1 106 ? 6.613 5.199 -16.422 1.00 95.38 106 ILE A O 1
ATOM 875 N N . LYS A 1 107 ? 6.013 7.223 -17.179 1.00 91.75 107 LYS A N 1
ATOM 876 C CA . LYS A 1 107 ? 7.122 7.383 -18.135 1.00 91.75 107 LYS A CA 1
ATOM 877 C C . LYS A 1 107 ? 8.146 8.384 -17.611 1.00 91.75 107 LYS A C 1
ATOM 879 O O . LYS A 1 107 ? 8.133 9.551 -17.995 1.00 91.75 107 LYS A O 1
ATOM 884 N N . THR A 1 108 ? 9.026 7.925 -16.729 1.00 92.75 108 THR A N 1
ATOM 885 C CA . THR A 1 108 ? 10.173 8.712 -16.257 1.00 92.75 108 THR A CA 1
ATOM 886 C C . THR A 1 108 ? 11.400 7.830 -16.064 1.00 92.75 108 THR A C 1
ATOM 888 O O . THR A 1 108 ? 11.291 6.707 -15.570 1.00 92.75 108 THR A O 1
ATOM 891 N N . ASP A 1 109 ? 12.574 8.355 -16.409 1.00 90.75 109 ASP A N 1
ATOM 892 C CA . ASP A 1 109 ? 13.864 7.704 -16.165 1.00 90.75 109 ASP A CA 1
ATOM 893 C C . ASP A 1 109 ? 14.441 8.059 -14.787 1.00 90.75 109 ASP A C 1
ATOM 895 O O . ASP A 1 109 ? 15.206 7.275 -14.231 1.00 90.75 109 ASP A O 1
ATOM 899 N N . ASP A 1 110 ? 14.005 9.169 -14.184 1.00 95.50 110 ASP A N 1
ATOM 900 C CA . ASP A 1 110 ? 14.405 9.574 -12.834 1.00 95.50 110 ASP A CA 1
ATOM 901 C C . ASP A 1 110 ? 13.783 8.630 -11.789 1.00 95.50 110 ASP A C 1
ATOM 903 O O . ASP A 1 110 ? 12.563 8.450 -11.735 1.00 95.50 110 ASP A O 1
ATOM 907 N N . GLU A 1 111 ? 14.629 7.986 -10.981 1.00 93.62 111 GLU A N 1
ATOM 908 C CA . GLU A 1 111 ? 14.197 7.054 -9.936 1.00 93.62 111 GLU A CA 1
ATOM 909 C C . GLU A 1 111 ? 13.415 7.749 -8.821 1.00 93.62 111 GLU A C 1
ATOM 911 O O . GLU A 1 111 ? 12.373 7.241 -8.412 1.00 93.62 111 GLU A O 1
ATOM 916 N N . ASN A 1 112 ? 13.858 8.920 -8.366 1.00 95.38 112 ASN A N 1
ATOM 917 C CA . ASN A 1 112 ? 13.182 9.642 -7.292 1.00 95.38 112 ASN A CA 1
ATOM 918 C C . ASN A 1 112 ? 11.792 10.089 -7.746 1.00 95.38 112 ASN A C 1
ATOM 920 O O . ASN A 1 112 ? 10.811 9.884 -7.031 1.00 95.38 112 ASN A O 1
ATOM 924 N N . LEU A 1 113 ? 11.693 10.619 -8.969 1.00 96.81 113 LEU A N 1
ATOM 925 C CA . LEU A 1 113 ? 10.411 11.004 -9.554 1.00 96.81 113 LEU A CA 1
ATOM 926 C C . LEU A 1 113 ? 9.504 9.786 -9.783 1.00 96.81 113 LEU A C 1
ATOM 928 O O . LEU A 1 113 ? 8.297 9.872 -9.569 1.00 96.81 113 LEU A O 1
ATOM 932 N N . TYR A 1 114 ? 10.066 8.641 -10.187 1.00 96.81 114 TYR A N 1
ATOM 933 C CA . TYR A 1 114 ? 9.308 7.395 -10.331 1.00 96.81 114 TYR A CA 1
ATOM 934 C C . TYR A 1 114 ? 8.715 6.937 -8.994 1.00 96.81 114 TYR A C 1
ATOM 936 O O . TYR A 1 114 ? 7.522 6.645 -8.918 1.00 96.81 114 TYR A O 1
ATOM 944 N N . VAL A 1 115 ? 9.532 6.894 -7.936 1.00 97.44 115 VAL A N 1
ATOM 945 C CA . VAL A 1 115 ? 9.105 6.502 -6.585 1.00 97.44 115 VAL A CA 1
ATOM 946 C C . VAL A 1 115 ? 8.031 7.455 -6.065 1.00 97.44 115 VAL A C 1
ATOM 948 O O . VAL A 1 115 ? 7.023 7.002 -5.518 1.00 97.44 115 VAL A O 1
ATOM 951 N N . GLU A 1 116 ? 8.194 8.761 -6.277 1.00 97.69 116 GLU A N 1
ATOM 952 C CA . GLU A 1 116 ? 7.196 9.763 -5.902 1.00 97.69 116 GLU A CA 1
ATOM 953 C C . GLU A 1 116 ? 5.867 9.541 -6.637 1.00 97.69 116 GLU A C 1
ATOM 955 O O . GLU A 1 116 ? 4.814 9.481 -6.003 1.00 97.69 116 GLU A O 1
ATOM 960 N N . GLN A 1 117 ? 5.895 9.353 -7.958 1.00 98.06 117 GLN A N 1
ATOM 961 C CA . GLN A 1 117 ? 4.681 9.131 -8.748 1.00 98.06 117 GLN A CA 1
ATOM 962 C C . GLN A 1 117 ? 3.990 7.808 -8.386 1.00 98.06 117 GLN A C 1
ATOM 964 O O . GLN A 1 117 ? 2.771 7.789 -8.215 1.00 98.06 117 GLN A O 1
ATOM 969 N N . CYS A 1 118 ? 4.749 6.731 -8.155 1.00 97.94 118 CYS A N 1
ATOM 970 C CA . CYS A 1 118 ? 4.199 5.470 -7.649 1.00 97.94 118 CYS A CA 1
ATOM 971 C C . CYS A 1 118 ? 3.534 5.645 -6.281 1.00 97.94 118 CYS A C 1
ATOM 973 O O . CYS A 1 118 ? 2.459 5.102 -6.033 1.00 97.94 118 CYS A O 1
ATOM 975 N N . SER A 1 119 ? 4.143 6.447 -5.407 1.00 98.06 119 SER A N 1
ATOM 976 C CA . SER A 1 119 ? 3.588 6.774 -4.093 1.00 98.06 119 SER A CA 1
ATOM 977 C C . SER A 1 119 ? 2.255 7.516 -4.209 1.00 98.06 119 SER A C 1
ATOM 979 O O . SER A 1 119 ? 1.321 7.220 -3.462 1.00 98.06 119 SER A O 1
ATOM 981 N N . GLN A 1 120 ? 2.126 8.439 -5.170 1.00 97.94 120 GLN A N 1
ATOM 982 C CA . GLN A 1 120 ? 0.857 9.124 -5.436 1.00 97.94 120 GLN A CA 1
ATOM 983 C C . GLN A 1 120 ? -0.212 8.169 -5.975 1.00 97.94 120 GLN A C 1
ATOM 985 O O . GLN A 1 120 ? -1.355 8.226 -5.520 1.00 97.94 120 GLN A O 1
ATOM 990 N N . GLU A 1 121 ? 0.137 7.271 -6.897 1.00 98.12 121 GLU A N 1
ATOM 991 C CA . GLU A 1 121 ? -0.811 6.274 -7.412 1.00 98.12 121 GLU A CA 1
ATOM 992 C C . GLU A 1 121 ? -1.261 5.292 -6.329 1.00 98.12 121 GLU A C 1
ATOM 994 O O . GLU A 1 121 ? -2.455 5.022 -6.196 1.00 98.12 121 GLU A O 1
ATOM 999 N N . MET A 1 122 ? -0.343 4.843 -5.471 1.00 97.69 122 MET A N 1
ATOM 1000 C CA . MET A 1 122 ? -0.684 4.017 -4.316 1.00 97.69 122 MET A CA 1
ATOM 1001 C C . MET A 1 122 ? -1.612 4.757 -3.347 1.00 97.69 122 MET A C 1
ATOM 1003 O O . MET A 1 122 ? -2.609 4.192 -2.896 1.00 97.69 122 MET A O 1
ATOM 1007 N N . LYS A 1 123 ? -1.329 6.033 -3.052 1.00 96.38 123 LYS A N 1
ATOM 1008 C CA . LYS A 1 123 ? -2.182 6.874 -2.202 1.00 96.38 123 LYS A CA 1
ATOM 1009 C C . LYS A 1 123 ? -3.604 6.952 -2.747 1.00 96.38 123 LYS A C 1
ATOM 1011 O O . LYS A 1 123 ? -4.554 6.734 -1.992 1.00 96.38 123 LYS A O 1
ATOM 1016 N N . LYS A 1 124 ? -3.748 7.246 -4.044 1.00 96.00 124 LYS A N 1
ATOM 1017 C CA . LYS A 1 124 ? -5.048 7.296 -4.728 1.00 96.00 124 LYS A CA 1
ATOM 1018 C C . LYS A 1 124 ? -5.765 5.958 -4.627 1.00 96.00 124 LYS A C 1
ATOM 1020 O O . LYS A 1 124 ? -6.892 5.933 -4.151 1.00 96.00 124 LYS A O 1
ATOM 1025 N N . LEU A 1 125 ? -5.092 4.858 -4.966 1.00 95.50 125 LEU A N 1
ATOM 1026 C CA . LEU A 1 125 ? -5.683 3.522 -4.951 1.00 95.50 125 LEU A CA 1
ATOM 1027 C C . LEU A 1 125 ? -6.166 3.108 -3.554 1.00 95.50 125 LEU A C 1
ATOM 1029 O O . LEU A 1 125 ? -7.282 2.610 -3.410 1.00 95.50 125 LEU A O 1
ATOM 1033 N N . ILE A 1 126 ? -5.372 3.361 -2.507 1.00 92.94 126 ILE A N 1
ATOM 1034 C CA . ILE A 1 126 ? -5.793 3.089 -1.125 1.00 92.94 126 ILE A CA 1
ATOM 1035 C C . ILE A 1 126 ? -7.040 3.903 -0.791 1.00 92.94 126 ILE A C 1
ATOM 1037 O O . ILE A 1 126 ? -7.996 3.361 -0.240 1.00 92.94 126 ILE A O 1
ATOM 1041 N N . PHE A 1 127 ? -7.070 5.194 -1.128 1.00 91.25 127 PHE A N 1
ATOM 1042 C CA . PHE A 1 127 ? -8.260 6.000 -0.882 1.00 91.25 127 PHE A CA 1
ATOM 1043 C C . PHE A 1 127 ? -9.456 5.564 -1.723 1.00 91.25 127 PHE A C 1
ATOM 1045 O O . PHE A 1 127 ? -10.549 5.544 -1.185 1.00 91.25 127 PHE A O 1
ATOM 1052 N N . GLU A 1 128 ? -9.299 5.165 -2.978 1.00 90.56 128 GLU A N 1
ATOM 1053 C CA . GLU A 1 128 ? -10.402 4.634 -3.785 1.00 90.56 128 GLU A CA 1
ATOM 1054 C C . GLU A 1 128 ? -10.982 3.372 -3.136 1.00 90.56 128 GLU A C 1
ATOM 1056 O O . GLU A 1 128 ? -12.179 3.309 -2.864 1.00 90.56 128 GLU A O 1
ATOM 1061 N N . MET A 1 129 ? -10.130 2.420 -2.746 1.00 87.50 129 MET 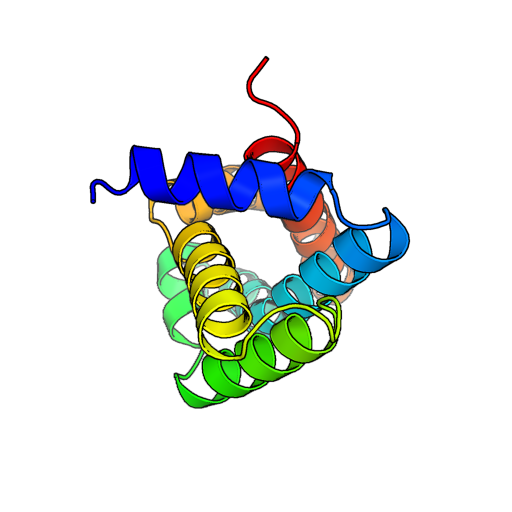A N 1
ATOM 1062 C CA . MET A 1 129 ? -10.569 1.179 -2.101 1.00 87.50 129 MET A CA 1
ATOM 1063 C C . MET A 1 129 ? -11.111 1.376 -0.671 1.00 87.50 129 MET A C 1
ATOM 1065 O O . MET A 1 129 ? -11.935 0.579 -0.217 1.00 87.50 129 MET A O 1
ATOM 1069 N N . LEU A 1 130 ? -10.691 2.431 0.046 1.00 82.38 130 LEU A N 1
ATOM 1070 C CA . LEU A 1 130 ? -11.092 2.709 1.437 1.00 82.38 130 LEU A CA 1
ATOM 1071 C C . LEU A 1 130 ? -12.114 3.838 1.626 1.00 82.38 130 LEU A C 1
ATOM 1073 O O . LEU A 1 130 ? -12.712 3.945 2.701 1.00 82.38 130 LEU A O 1
ATOM 1077 N N . LYS A 1 131 ? -12.306 4.711 0.639 1.00 71.31 131 LYS A N 1
ATOM 1078 C CA . LYS A 1 131 ? -13.285 5.804 0.675 1.00 71.31 131 LYS A CA 1
ATOM 1079 C C . LYS A 1 131 ? -14.450 5.578 -0.275 1.00 71.31 131 LYS A C 1
ATOM 1081 O O . LYS A 1 131 ? -15.537 6.037 0.073 1.00 71.31 131 LYS A O 1
ATOM 1086 N N . ASP A 1 132 ? -14.306 4.826 -1.364 1.00 57.41 132 ASP A N 1
ATOM 1087 C CA . ASP A 1 132 ? -15.356 4.716 -2.377 1.00 57.41 132 ASP A CA 1
ATOM 1088 C C . ASP A 1 132 ? -15.565 3.285 -2.910 1.00 57.41 132 ASP A C 1
ATOM 1090 O O . ASP A 1 132 ? -14.941 2.818 -3.853 1.00 57.41 132 ASP A O 1
ATOM 1094 N N . LYS A 1 133 ? -16.606 2.632 -2.387 1.00 42.28 133 LYS A N 1
ATOM 1095 C CA . LYS A 1 133 ? -17.626 2.018 -3.247 1.00 42.28 133 LYS A CA 1
ATOM 1096 C C . LYS A 1 133 ? -18.949 2.696 -2.893 1.00 42.28 133 LYS A C 1
ATOM 1098 O O . LYS A 1 133 ? -19.520 2.398 -1.841 1.00 42.28 133 LYS A O 1
ATOM 1103 N N . LYS A 1 134 ? -19.347 3.689 -3.693 1.00 33.56 134 LYS A N 1
ATOM 1104 C CA . LYS A 1 134 ? -20.744 4.143 -3.748 1.00 33.56 134 LYS A CA 1
ATOM 1105 C C . LYS A 1 134 ? -21.604 3.045 -4.356 1.00 33.56 134 LYS A C 1
ATOM 1107 O O . LYS A 1 134 ? -21.108 2.383 -5.293 1.00 33.56 134 LYS A O 1
#

Foldseek 3Di:
DDLVVLLVVLLVQLVPDPPVLNVQLLVLVLVLCLQLQLCCLVVVDQSLVSNVPRDPVSLVVSLVSNLVSDDPPDDPVRSNSNSVNLVCQCNDPVNSNQLRVQLVVDDDPDSVVSSVSSSVSSSVSSCCSSVDDD

Sequence (134 aa):
MDLLTFLRIFHVLFKTLPEEKQNKIVDKIIETFFSVFSRKKNVKETMQEAAEIITPTQWGYTSIAIGNLLPQSFSLNKKQKFTESVIDLVQSEEFLKELDTRTNEIKTDDENLYVEQCSQEMKKLIFEMLKDKK

Secondary structure (DSSP, 8-state):
--HHHHHHHHHHHHHHS-HHHHHHHHHHHHHHHHHHHHHHHHHT--HHHHHTTS-HHHHHHHHHHHHHHS-TTS-HHHHHHHHHHHHHHHHSHHHHHHHHHHHHT---S-HHHHHHHHHHHHHHHHHHHHH---

Radius of gyration: 14.84 Å; chains: 1; bounding box: 36×28×42 Å

Organism: NCBI:txid1891675

pLDDT: mean 89.61, std 12.68, range [33.56, 98.12]